Protein AF-A0AAW0BAB9-F1 (afdb_monomer_lite)

Sequence (86 aa):
MLGDADASGGGRRAGTVRRCLVERYDFNPKTIITALTSDGLAAYLSVAPQPSDVVLQFGSLDVMMVPAQRYIPTPLYSLFPHPVHC

Secondary structure (DSSP, 8-state):
-------STT-SEEEE--HHHHHHH---TT-EEEPP--HHHHHHHHT---TT--EEE-SSS-EEE---SS---BTTB-----SS--

Organism: NCBI:txid2862362

pLDDT: mean 88.99, std 9.15, range [52.25, 97.31]

Foldseek 3Di:
DDDDDDPQQQPDFPAFDDVVCCVPPVDDRRHTDTDDDDPVLVVVVVVVDDQPDWDWDDDPDIDIDHDDPDDDDDPPDDDDRNNNHD

Structure (mmCIF, N/CA/C/O backbone):
data_AF-A0AAW0BAB9-F1
#
_entry.id   AF-A0AAW0BAB9-F1
#
loop_
_atom_site.group_PDB
_atom_site.id
_atom_site.type_symbol
_atom_site.label_atom_id
_atom_site.label_alt_id
_atom_site.label_comp_id
_atom_site.label_asym_id
_atom_site.label_entity_id
_atom_site.label_seq_id
_atom_site.pdbx_PDB_ins_code
_atom_site.Cartn_x
_atom_site.Cartn_y
_atom_site.Cartn_z
_atom_site.occupancy
_atom_site.B_iso_or_equiv
_atom_site.auth_seq_id
_atom_site.auth_comp_id
_atom_site.auth_asym_id
_atom_site.auth_atom_id
_atom_site.pdbx_PDB_model_num
ATOM 1 N N . MET A 1 1 ? 6.585 22.097 5.519 1.00 59.84 1 MET A N 1
ATOM 2 C CA . MET A 1 1 ? 7.637 21.059 5.517 1.00 59.84 1 MET A CA 1
ATOM 3 C C . MET A 1 1 ? 6.942 19.714 5.412 1.00 59.84 1 MET A C 1
ATOM 5 O O . MET A 1 1 ? 5.918 19.560 6.070 1.00 59.84 1 MET A O 1
ATOM 9 N N . LEU A 1 2 ? 7.413 18.797 4.560 1.00 78.38 2 LEU A N 1
ATOM 10 C CA . LEU A 1 2 ? 6.942 17.409 4.624 1.00 78.38 2 LEU A CA 1
ATOM 11 C C . LEU A 1 2 ? 7.444 16.806 5.948 1.00 78.38 2 LEU A C 1
ATOM 13 O O . LEU A 1 2 ? 8.563 17.111 6.353 1.00 78.38 2 LEU A O 1
ATOM 17 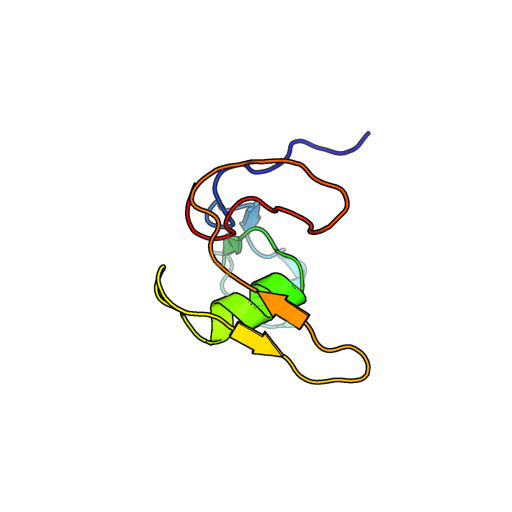N N . GLY A 1 3 ? 6.595 16.049 6.646 1.00 84.06 3 GLY A N 1
ATOM 18 C CA . GLY A 1 3 ? 6.979 15.361 7.884 1.00 84.06 3 GLY A CA 1
ATOM 19 C C . GLY A 1 3 ? 7.934 14.190 7.630 1.00 84.06 3 GLY A C 1
ATOM 20 O O . GLY A 1 3 ? 8.273 13.903 6.482 1.00 84.06 3 GLY A O 1
ATOM 21 N N . ASP A 1 4 ? 8.338 13.502 8.698 1.00 83.12 4 ASP A N 1
ATOM 22 C CA . ASP A 1 4 ? 9.230 12.344 8.596 1.00 83.12 4 ASP A CA 1
ATOM 23 C C . ASP A 1 4 ? 8.574 11.188 7.830 1.00 83.12 4 ASP A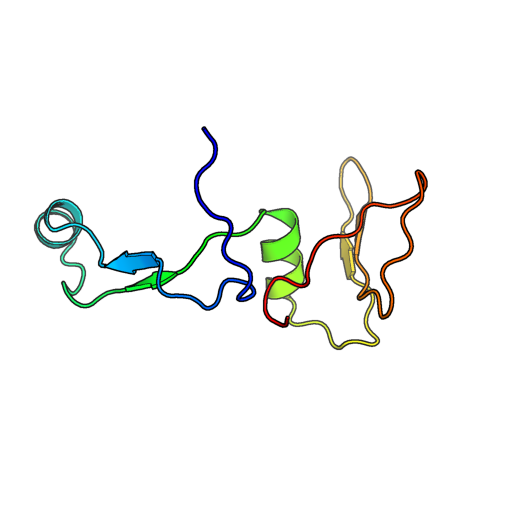 C 1
ATOM 25 O O . ASP A 1 4 ? 7.410 10.844 8.058 1.00 83.12 4 ASP A O 1
ATOM 29 N N . ALA A 1 5 ? 9.339 10.575 6.925 1.00 77.62 5 ALA A N 1
ATOM 30 C CA . ALA A 1 5 ? 8.901 9.409 6.172 1.00 77.62 5 ALA A CA 1
ATOM 31 C C . ALA A 1 5 ? 9.068 8.132 7.003 1.00 77.62 5 ALA A C 1
ATOM 33 O O . ALA A 1 5 ? 10.106 7.900 7.626 1.00 77.62 5 ALA A O 1
ATOM 34 N N . ASP A 1 6 ? 8.047 7.280 6.982 1.00 74.38 6 ASP A N 1
ATOM 35 C CA . ASP A 1 6 ? 8.115 5.967 7.606 1.00 74.38 6 ASP A CA 1
ATOM 36 C C . ASP A 1 6 ? 8.878 4.985 6.706 1.00 74.38 6 ASP A C 1
ATOM 38 O O . ASP A 1 6 ? 8.404 4.600 5.639 1.00 74.38 6 ASP A O 1
ATOM 42 N N . ALA A 1 7 ? 10.063 4.574 7.155 1.00 71.06 7 ALA A N 1
ATOM 43 C CA . ALA A 1 7 ? 10.919 3.622 6.451 1.00 71.06 7 ALA A CA 1
ATOM 44 C C . ALA A 1 7 ? 10.608 2.151 6.784 1.00 71.06 7 ALA A C 1
ATOM 46 O O . ALA A 1 7 ? 11.366 1.277 6.387 1.00 71.06 7 ALA A O 1
ATOM 47 N N . SER A 1 8 ? 9.543 1.859 7.541 1.00 69.88 8 SER A N 1
ATOM 48 C CA . SER A 1 8 ? 9.220 0.494 7.991 1.00 69.88 8 SER A CA 1
ATOM 49 C C . SER A 1 8 ? 8.325 -0.311 7.039 1.00 69.88 8 SER A C 1
ATOM 51 O O . SER A 1 8 ? 7.824 -1.366 7.426 1.00 69.88 8 SER A O 1
ATOM 53 N N . GLY A 1 9 ? 8.088 0.180 5.818 1.00 66.50 9 GLY A N 1
ATOM 54 C CA . GLY A 1 9 ? 7.284 -0.537 4.826 1.00 66.50 9 G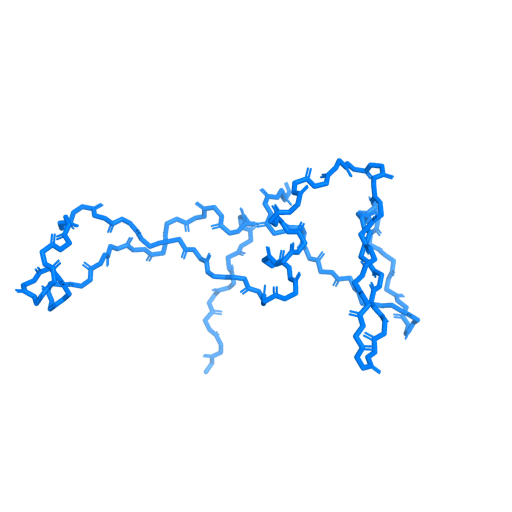LY A CA 1
ATOM 55 C C . GLY A 1 9 ? 5.839 -0.704 5.289 1.00 66.50 9 GLY A C 1
ATOM 56 O O . GLY A 1 9 ? 5.353 -1.820 5.424 1.00 66.50 9 GLY A O 1
ATOM 57 N N . GLY A 1 10 ? 5.172 0.398 5.641 1.00 68.69 10 GLY A N 1
ATOM 58 C CA . GLY A 1 10 ? 3.737 0.412 5.954 1.00 68.69 10 GLY A CA 1
ATOM 59 C C . GLY A 1 10 ? 3.329 -0.211 7.299 1.00 68.69 10 GLY A C 1
ATOM 60 O O . GLY A 1 10 ? 2.211 0.016 7.764 1.00 68.69 10 GLY A O 1
ATOM 61 N N . GLY A 1 11 ? 4.217 -0.972 7.948 1.00 69.81 11 GLY A N 1
ATOM 62 C CA . GLY A 1 11 ? 3.911 -1.747 9.151 1.00 69.81 11 GLY A CA 1
ATOM 63 C C . GLY A 1 11 ? 3.865 -0.942 10.451 1.00 69.81 11 GLY A C 1
ATOM 64 O O . GLY A 1 11 ? 3.334 -1.422 11.458 1.00 69.81 11 GLY A O 1
ATOM 65 N N . ARG A 1 12 ? 4.397 0.286 10.479 1.00 76.50 12 ARG A N 1
ATOM 66 C CA . ARG A 1 12 ? 4.396 1.094 11.701 1.00 76.50 12 ARG A CA 1
ATOM 67 C C . ARG A 1 12 ? 3.005 1.634 12.007 1.00 76.50 12 ARG A C 1
ATOM 69 O O . ARG A 1 12 ? 2.286 2.184 11.173 1.00 76.50 12 ARG A O 1
ATOM 76 N N . ARG A 1 13 ? 2.649 1.533 13.287 1.00 85.00 13 ARG A N 1
ATOM 77 C CA . ARG A 1 13 ? 1.457 2.160 13.854 1.00 85.00 13 ARG A CA 1
ATOM 78 C C . ARG A 1 13 ? 1.593 3.682 13.778 1.00 85.00 13 ARG A C 1
ATOM 80 O O . ARG A 1 13 ? 2.402 4.267 14.496 1.00 85.00 13 ARG A O 1
ATOM 87 N N . ALA A 1 14 ? 0.756 4.309 12.960 1.00 86.06 14 ALA A N 1
ATOM 88 C CA . ALA A 1 14 ? 0.630 5.758 12.864 1.00 86.06 14 ALA A CA 1
ATOM 89 C C . ALA A 1 14 ? -0.149 6.345 14.055 1.00 86.06 14 ALA A C 1
ATOM 91 O O . ALA A 1 14 ? 0.106 7.471 14.476 1.00 86.06 14 ALA A O 1
ATOM 92 N N . GLY A 1 15 ? -1.087 5.585 14.633 1.00 90.75 15 GLY A N 1
ATOM 93 C CA . GLY A 1 15 ? -1.858 6.029 15.795 1.00 90.75 15 GLY A CA 1
ATOM 94 C C . GLY A 1 15 ? -3.057 5.141 16.112 1.00 90.75 15 GLY A C 1
ATOM 95 O O . GLY A 1 15 ? -3.065 3.951 15.794 1.00 90.75 15 GLY A O 1
ATOM 96 N N . THR A 1 16 ? -4.064 5.719 16.766 1.00 95.06 16 THR A N 1
ATOM 97 C CA . THR A 1 16 ? -5.379 5.101 16.998 1.00 95.06 16 THR A CA 1
ATOM 98 C C . THR A 1 16 ? -6.487 5.922 16.368 1.00 95.06 16 THR A C 1
ATOM 100 O O . THR A 1 16 ? -6.347 7.130 16.163 1.00 95.06 16 THR A O 1
ATOM 103 N N . VAL A 1 17 ? -7.611 5.261 16.101 1.00 94.56 17 VAL A N 1
ATOM 104 C CA . VAL A 1 17 ? -8.834 5.903 15.618 1.00 94.56 17 VAL A CA 1
ATOM 105 C C . VAL A 1 17 ? -9.261 7.026 16.569 1.00 94.56 17 VAL A C 1
ATOM 107 O O . VAL A 1 17 ? -9.169 6.916 17.793 1.00 94.56 17 VAL A O 1
ATOM 110 N N . ARG A 1 18 ? -9.703 8.151 15.997 1.00 94.56 18 ARG A N 1
ATOM 111 C CA . ARG A 1 18 ? -10.149 9.316 16.770 1.00 94.56 18 ARG A CA 1
ATOM 112 C C . ARG A 1 18 ? -11.449 9.024 17.517 1.00 94.56 18 ARG A C 1
ATOM 114 O O . ARG A 1 18 ? -12.334 8.357 16.988 1.00 94.56 18 ARG A O 1
ATOM 121 N N . ARG A 1 19 ? -11.614 9.642 18.693 1.00 93.88 19 ARG A N 1
ATOM 122 C CA . ARG A 1 19 ? -12.819 9.507 19.532 1.00 93.88 19 ARG A CA 1
ATOM 123 C C . ARG A 1 19 ? -14.119 9.824 18.783 1.00 93.88 19 ARG A C 1
ATOM 125 O O . ARG A 1 19 ? -15.100 9.126 18.972 1.00 93.88 19 ARG A O 1
ATOM 132 N N . CYS A 1 20 ? -14.112 10.797 17.870 1.00 95.75 20 CYS A N 1
ATOM 133 C CA . CYS A 1 20 ? -15.296 11.124 17.067 1.00 95.75 20 CYS A CA 1
ATOM 134 C C . CYS A 1 20 ? -15.769 9.973 16.160 1.00 95.75 20 CYS A C 1
ATOM 136 O O . CYS A 1 20 ? -16.959 9.870 15.887 1.00 95.75 20 CYS A O 1
ATOM 138 N N . LEU A 1 21 ? -14.860 9.113 15.689 1.00 95.75 21 LEU A N 1
ATOM 139 C CA . LEU A 1 21 ? -15.207 7.935 14.891 1.00 95.75 21 LEU A CA 1
ATOM 140 C C . LEU A 1 21 ? -15.684 6.785 15.784 1.00 95.75 21 LEU A C 1
ATOM 142 O O . LEU A 1 21 ? -16.576 6.048 15.383 1.00 95.75 21 LEU A O 1
ATOM 146 N N . VAL A 1 22 ? -15.142 6.678 17.001 1.00 96.69 22 VAL A N 1
ATOM 147 C CA . VAL A 1 22 ? -15.636 5.756 18.037 1.00 96.69 22 VAL A CA 1
ATOM 148 C C . VAL A 1 22 ? -17.077 6.107 18.410 1.00 96.69 22 VAL A C 1
ATOM 150 O O . VAL A 1 22 ? -17.957 5.272 18.298 1.00 96.69 22 VAL A O 1
ATOM 153 N N . GLU A 1 23 ? -17.348 7.362 18.770 1.00 97.12 23 GLU A N 1
ATOM 154 C CA . GLU A 1 23 ? -18.681 7.810 19.203 1.00 97.12 23 GLU A CA 1
ATOM 155 C C . GLU A 1 23 ? -19.729 7.742 18.079 1.00 97.12 23 GLU A C 1
ATOM 157 O O . GLU A 1 23 ? -20.897 7.474 18.344 1.00 97.12 23 GLU A O 1
ATOM 162 N N . ARG A 1 24 ? -19.332 7.993 16.823 1.00 97.31 24 ARG A N 1
ATOM 163 C CA . ARG A 1 24 ? -20.262 8.044 15.683 1.00 97.31 24 ARG A CA 1
ATOM 164 C C . ARG A 1 24 ? -20.524 6.685 15.034 1.00 97.31 24 ARG A C 1
ATOM 166 O O . ARG A 1 24 ? -21.604 6.494 14.483 1.00 97.31 24 ARG A O 1
ATOM 173 N N . TYR A 1 25 ? -19.537 5.792 15.041 1.00 96.88 25 TYR A N 1
ATOM 174 C CA . TYR A 1 25 ? -19.575 4.533 14.287 1.00 96.88 25 TYR A CA 1
ATOM 175 C C . TYR A 1 25 ? -19.236 3.295 15.130 1.00 96.88 25 TYR A C 1
ATOM 177 O O . TYR A 1 25 ? -19.073 2.219 14.568 1.00 96.88 25 TYR A O 1
ATOM 185 N N . ASP A 1 26 ? -19.106 3.442 16.451 1.00 96.31 26 ASP A N 1
ATOM 186 C CA . ASP A 1 26 ? -18.816 2.360 17.405 1.00 96.31 26 ASP A CA 1
ATOM 187 C C . ASP A 1 26 ? -17.515 1.584 17.110 1.00 96.31 26 ASP A C 1
ATOM 189 O O . ASP A 1 26 ? -17.375 0.391 17.377 1.00 96.31 26 ASP A O 1
ATOM 193 N N . PHE A 1 27 ? -16.508 2.266 16.550 1.00 96.50 27 PHE A N 1
ATOM 194 C CA . PHE A 1 27 ? -15.174 1.677 16.415 1.00 96.50 27 PHE A CA 1
ATOM 195 C C . PHE A 1 27 ? -14.574 1.379 17.791 1.00 96.50 27 PHE A C 1
ATOM 197 O O . PHE A 1 27 ? -14.638 2.202 18.700 1.00 96.50 27 PHE A O 1
ATOM 204 N N . ASN A 1 28 ? -13.860 0.259 17.928 1.00 96.44 28 ASN A N 1
ATOM 205 C CA . ASN A 1 28 ? -13.109 -0.014 19.152 1.00 96.44 28 ASN A CA 1
ATOM 206 C C . ASN A 1 28 ? -12.067 1.108 19.385 1.00 96.44 28 ASN A C 1
ATOM 208 O O . ASN A 1 28 ? -11.263 1.373 18.485 1.00 96.44 28 ASN A O 1
ATOM 212 N N . PRO A 1 29 ? -12.002 1.747 20.570 1.00 94.69 29 PRO A N 1
ATOM 213 C CA . PRO A 1 29 ? -11.057 2.837 20.839 1.00 94.69 29 PRO A CA 1
ATOM 214 C C . PRO A 1 29 ? -9.582 2.409 20.778 1.00 94.69 29 PRO A C 1
ATOM 216 O O . PRO A 1 29 ? -8.693 3.252 20.669 1.00 94.69 29 PRO A O 1
ATOM 219 N N . LYS A 1 30 ? -9.301 1.101 20.827 1.00 95.62 30 LYS A N 1
ATOM 220 C CA . LYS A 1 30 ? -7.961 0.529 20.646 1.00 95.62 30 LYS A CA 1
ATOM 221 C C . LYS A 1 30 ? -7.613 0.246 19.178 1.00 95.62 30 LYS A C 1
ATOM 223 O O . LYS A 1 30 ? -6.498 -0.200 18.918 1.00 95.62 30 LYS A O 1
ATOM 228 N N . THR A 1 31 ? -8.523 0.499 18.231 1.00 94.50 31 THR A N 1
ATOM 229 C CA . THR A 1 31 ? -8.280 0.296 16.793 1.00 94.50 31 THR A CA 1
ATOM 230 C C . THR A 1 31 ? -7.098 1.145 16.347 1.00 94.50 31 THR A C 1
ATOM 232 O O . THR A 1 31 ? -7.086 2.367 16.526 1.00 94.50 31 THR A O 1
ATOM 235 N N . ILE A 1 32 ? -6.089 0.485 15.786 1.00 93.12 32 ILE A N 1
ATOM 236 C CA . ILE A 1 32 ? -4.877 1.134 15.298 1.00 93.12 32 ILE A CA 1
ATOM 237 C C . ILE A 1 32 ? -5.057 1.615 13.860 1.00 93.12 32 ILE A C 1
ATOM 239 O O . ILE A 1 32 ? -5.825 1.043 13.093 1.00 93.12 32 ILE A O 1
ATOM 243 N N . ILE A 1 33 ? -4.314 2.658 13.507 1.00 90.81 33 ILE A N 1
ATOM 244 C CA . ILE A 1 33 ? -4.147 3.120 12.131 1.00 90.81 33 ILE A CA 1
ATOM 245 C C . ILE A 1 33 ? -2.697 2.832 11.743 1.00 90.81 33 ILE A C 1
ATOM 247 O O . ILE A 1 33 ? -1.780 3.231 12.468 1.00 90.81 33 ILE A O 1
ATOM 251 N N . THR A 1 34 ? -2.4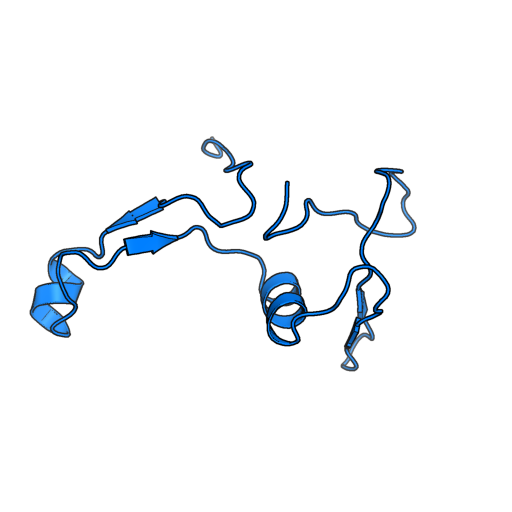96 2.126 10.636 1.00 89.00 34 THR A N 1
ATOM 252 C CA . THR A 1 34 ? -1.186 1.888 10.011 1.00 89.00 34 THR A CA 1
ATOM 253 C C . THR A 1 34 ? -0.941 2.903 8.897 1.00 89.00 34 THR A C 1
ATOM 255 O O . THR A 1 34 ? -1.868 3.596 8.467 1.00 89.00 34 THR A O 1
ATOM 258 N N . ALA A 1 35 ? 0.309 3.037 8.456 1.00 86.88 35 ALA A N 1
ATOM 259 C CA . ALA A 1 35 ? 0.634 3.932 7.353 1.00 86.88 35 ALA A CA 1
ATOM 260 C C . ALA A 1 35 ? -0.077 3.500 6.057 1.00 86.88 35 ALA A C 1
ATOM 262 O O . ALA A 1 35 ? -0.260 2.313 5.784 1.00 86.88 35 ALA A O 1
ATOM 263 N N . LEU A 1 36 ? -0.501 4.490 5.274 1.00 87.00 36 LEU A N 1
ATOM 264 C CA . LEU A 1 36 ? -1.112 4.283 3.965 1.00 87.00 36 LEU A CA 1
ATOM 265 C C . LEU A 1 36 ? -0.021 4.195 2.891 1.00 87.00 36 LEU A C 1
ATOM 267 O O . LEU A 1 36 ? 1.066 4.746 3.053 1.00 87.00 36 LEU A O 1
ATOM 271 N N . THR A 1 37 ? -0.340 3.536 1.780 1.00 88.19 37 THR A N 1
ATOM 272 C CA . THR A 1 37 ? 0.516 3.445 0.589 1.00 88.19 37 THR A CA 1
ATOM 273 C C . THR A 1 37 ? -0.246 3.934 -0.646 1.00 88.19 37 THR A C 1
ATOM 275 O O . THR A 1 37 ? -1.434 4.253 -0.550 1.00 88.19 37 THR A O 1
ATOM 278 N N . SER A 1 38 ? 0.423 4.033 -1.797 1.00 89.94 38 SER A N 1
ATOM 279 C CA . SER A 1 38 ? -0.250 4.376 -3.051 1.00 89.94 38 SER A CA 1
ATOM 280 C C . SER A 1 38 ? -1.248 3.289 -3.454 1.00 89.94 38 SER A C 1
ATOM 282 O O . SER A 1 38 ? -1.079 2.111 -3.142 1.00 89.94 38 SER A O 1
ATOM 284 N N . ASP A 1 39 ? -2.287 3.686 -4.174 1.00 91.56 39 ASP A N 1
ATOM 285 C CA . ASP A 1 39 ? -3.304 2.792 -4.724 1.00 91.56 39 ASP A CA 1
ATOM 286 C C . ASP A 1 39 ? -2.708 1.692 -5.617 1.00 91.56 39 ASP A C 1
ATOM 288 O O . ASP A 1 39 ? -3.066 0.527 -5.462 1.00 91.56 39 ASP A O 1
ATOM 292 N N . GLY A 1 40 ? -1.743 2.028 -6.479 1.00 91.31 40 GLY A N 1
ATOM 293 C CA . GLY A 1 40 ? -1.038 1.052 -7.315 1.00 91.31 40 GLY A CA 1
ATOM 294 C C . GLY A 1 40 ? -0.271 0.006 -6.498 1.00 91.31 40 GLY A C 1
ATOM 295 O O . GLY A 1 40 ? -0.362 -1.189 -6.775 1.00 91.31 40 GLY A O 1
ATOM 296 N N . LEU A 1 41 ? 0.427 0.426 -5.435 1.00 91.06 41 LEU A N 1
ATOM 297 C CA . LEU A 1 41 ? 1.123 -0.502 -4.537 1.00 91.06 41 LEU A CA 1
ATOM 298 C C . LEU A 1 41 ? 0.144 -1.315 -3.680 1.00 91.06 41 LEU A C 1
ATOM 300 O O . LEU A 1 41 ? 0.388 -2.492 -3.425 1.00 91.06 41 LEU A O 1
ATOM 304 N N . ALA A 1 42 ? -0.977 -0.727 -3.259 1.00 91.56 42 ALA A N 1
ATOM 305 C CA . ALA A 1 42 ? -2.031 -1.447 -2.549 1.00 91.56 42 ALA A CA 1
ATOM 306 C C . ALA A 1 42 ? -2.671 -2.527 -3.440 1.00 91.56 42 ALA A C 1
ATOM 308 O O . ALA A 1 42 ? -2.883 -3.650 -2.983 1.00 91.56 42 ALA A O 1
ATOM 309 N N . ALA A 1 43 ? -2.916 -2.221 -4.718 1.00 92.69 43 ALA A N 1
ATOM 310 C CA . ALA A 1 43 ? -3.404 -3.185 -5.700 1.00 92.69 43 ALA A CA 1
ATOM 311 C C . ALA A 1 43 ? -2.387 -4.314 -5.930 1.00 92.69 43 ALA A C 1
ATOM 313 O O . ALA A 1 43 ? -2.756 -5.486 -5.870 1.00 92.69 43 ALA A O 1
ATOM 314 N N . TYR A 1 44 ? -1.101 -3.988 -6.085 1.00 93.06 44 TYR A N 1
ATOM 315 C CA . TYR A 1 44 ? -0.021 -4.977 -6.151 1.00 93.06 44 TYR A CA 1
ATOM 316 C C . TYR A 1 44 ? 0.007 -5.909 -4.926 1.00 93.06 44 TYR A C 1
ATOM 318 O O . TYR A 1 44 ? 0.103 -7.124 -5.074 1.00 93.06 44 TYR A O 1
ATOM 326 N N . LEU A 1 45 ? -0.135 -5.371 -3.710 1.00 91.44 45 LEU A N 1
ATOM 327 C CA . LEU A 1 45 ? -0.156 -6.176 -2.482 1.00 91.44 45 LEU A CA 1
ATOM 328 C C . LEU A 1 45 ? -1.409 -7.048 -2.340 1.00 91.44 45 LEU A C 1
ATOM 330 O O . LEU A 1 45 ? -1.352 -8.086 -1.681 1.00 91.44 45 LEU A O 1
ATOM 334 N N . SER A 1 46 ? -2.526 -6.661 -2.958 1.00 93.38 46 SER A N 1
ATOM 335 C CA . SER A 1 46 ? -3.791 -7.400 -2.860 1.00 93.38 46 SER A CA 1
ATOM 336 C C . SER A 1 46 ? -3.730 -8.799 -3.482 1.00 93.38 46 SER A C 1
ATOM 338 O O . SER A 1 46 ? -4.478 -9.682 -3.067 1.00 93.38 46 SER A O 1
ATOM 340 N N . VAL A 1 47 ? -2.810 -9.019 -4.430 1.00 93.56 47 VAL A N 1
ATOM 341 C CA . VAL A 1 47 ? -2.597 -10.318 -5.087 1.00 93.56 47 VAL A CA 1
ATOM 342 C C . VAL A 1 47 ? -1.470 -11.144 -4.454 1.00 93.56 47 VAL A C 1
ATOM 344 O O . VAL A 1 47 ? -1.178 -12.229 -4.943 1.00 93.56 47 VAL A O 1
ATOM 347 N N . ALA A 1 48 ? -0.861 -10.657 -3.364 1.00 90.81 48 ALA A N 1
ATOM 348 C CA . ALA A 1 48 ? 0.192 -11.335 -2.595 1.00 90.81 48 ALA A CA 1
ATOM 349 C C . ALA A 1 48 ? 1.286 -12.026 -3.455 1.00 90.81 48 ALA A C 1
ATOM 351 O O . ALA A 1 48 ? 1.540 -13.224 -3.283 1.00 90.81 48 ALA A O 1
ATOM 352 N N . PRO A 1 49 ? 1.940 -11.293 -4.378 1.00 91.00 49 PRO A N 1
ATOM 353 C CA . PRO A 1 49 ? 2.898 -11.871 -5.316 1.00 91.00 49 PRO A CA 1
ATOM 354 C C . PRO A 1 49 ? 4.170 -12.352 -4.607 1.00 91.00 49 PRO A C 1
ATOM 356 O O . PRO A 1 49 ? 4.650 -11.725 -3.657 1.00 91.00 49 PRO A O 1
ATOM 359 N N . GLN A 1 50 ? 4.750 -13.452 -5.086 1.00 90.44 50 GLN A N 1
ATOM 360 C CA . GLN A 1 50 ? 6.071 -13.906 -4.653 1.00 90.44 50 GLN A CA 1
ATOM 361 C C . GLN A 1 50 ? 7.183 -13.049 -5.286 1.00 90.44 50 GLN A C 1
ATOM 363 O O . GLN A 1 50 ? 6.961 -12.402 -6.308 1.00 90.44 50 GLN A O 1
ATOM 368 N N . PRO A 1 51 ? 8.419 -13.058 -4.744 1.00 88.12 51 PRO A N 1
ATOM 369 C CA . PRO A 1 51 ? 9.537 -12.289 -5.305 1.00 88.12 51 PRO A CA 1
ATOM 370 C C . PRO A 1 51 ? 9.887 -12.603 -6.771 1.00 88.12 51 PRO A C 1
ATOM 372 O O . PRO A 1 51 ? 10.581 -11.819 -7.415 1.00 88.12 51 PRO A O 1
ATOM 375 N N . SER A 1 52 ? 9.459 -13.761 -7.280 1.00 90.75 52 SER A N 1
ATOM 376 C CA . SER A 1 52 ? 9.619 -14.189 -8.674 1.00 90.75 52 SER A CA 1
ATOM 377 C C . SER A 1 52 ? 8.504 -13.714 -9.602 1.00 90.75 52 SER A C 1
ATOM 379 O O . SER A 1 52 ? 8.637 -13.840 -10.819 1.00 90.75 52 SER A O 1
ATOM 381 N N . ASP A 1 53 ? 7.399 -13.231 -9.043 1.00 92.56 53 ASP A N 1
ATOM 382 C CA . ASP A 1 53 ? 6.175 -13.012 -9.792 1.00 92.56 53 ASP A CA 1
ATOM 383 C C . ASP A 1 53 ? 6.158 -11.623 -10.428 1.00 92.56 53 ASP A C 1
ATOM 385 O O . ASP A 1 53 ? 6.725 -10.649 -9.923 1.00 92.56 53 ASP A O 1
ATOM 389 N N . VAL A 1 54 ? 5.468 -11.542 -11.561 1.00 93.88 54 VAL A N 1
ATOM 390 C CA . VAL A 1 54 ? 5.218 -10.306 -12.295 1.00 93.88 54 VAL A CA 1
ATOM 391 C C . VAL A 1 54 ? 3.732 -10.010 -12.213 1.00 93.88 54 VAL A C 1
ATOM 393 O O . VAL A 1 54 ? 2.912 -10.869 -12.537 1.00 93.88 54 VAL A O 1
ATOM 396 N N . VAL A 1 55 ? 3.377 -8.783 -11.839 1.00 95.75 55 VAL A N 1
ATOM 397 C CA . VAL A 1 55 ? 1.987 -8.325 -11.861 1.00 95.75 55 VAL A CA 1
ATOM 398 C C . VAL A 1 55 ? 1.791 -7.412 -13.065 1.00 95.75 55 VAL A C 1
ATOM 400 O O . VAL A 1 55 ? 2.461 -6.387 -13.192 1.00 95.75 55 VAL A O 1
ATOM 403 N N . LEU A 1 56 ? 0.866 -7.790 -13.947 1.00 95.69 56 LEU A N 1
ATOM 404 C CA . LEU A 1 56 ? 0.434 -6.984 -15.088 1.00 95.69 56 LEU A CA 1
ATOM 405 C C . LEU A 1 56 ? -0.981 -6.474 -14.831 1.00 95.69 56 LEU A C 1
ATOM 407 O O . LEU A 1 56 ? -1.902 -7.262 -14.620 1.00 95.69 56 LEU A O 1
ATOM 411 N N . GLN A 1 57 ? -1.148 -5.157 -14.863 1.00 94.62 57 GLN A N 1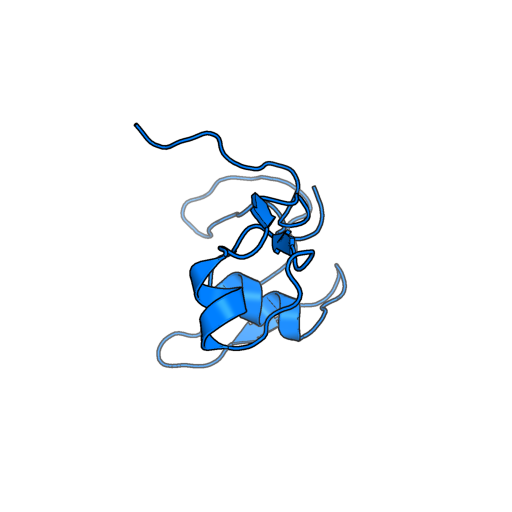
ATOM 412 C CA . GLN A 1 57 ? -2.437 -4.493 -14.749 1.00 94.62 57 GLN A CA 1
ATOM 413 C C . GLN A 1 57 ? -2.779 -3.847 -16.089 1.00 94.62 57 GLN A C 1
ATOM 415 O O . GLN A 1 57 ? -2.068 -2.956 -16.549 1.00 94.62 57 GLN A O 1
ATOM 420 N N . PHE A 1 58 ? -3.882 -4.287 -16.691 1.00 95.44 58 PHE A N 1
ATOM 421 C CA . PHE A 1 58 ? -4.371 -3.766 -17.965 1.00 95.44 58 PHE A CA 1
ATOM 422 C C . PHE A 1 58 ? -5.421 -2.678 -17.736 1.00 95.44 58 PHE A C 1
ATOM 424 O O . PHE A 1 58 ? -6.311 -2.828 -16.894 1.00 95.44 58 PHE A O 1
ATOM 431 N N . GLY A 1 59 ? -5.326 -1.582 -18.485 1.00 92.25 59 GLY A N 1
ATOM 432 C CA . GLY A 1 59 ? -6.219 -0.431 -18.356 1.00 92.25 59 GLY A CA 1
ATOM 433 C C . GLY A 1 59 ? -6.085 0.525 -19.536 1.00 92.25 59 GLY A C 1
ATOM 434 O O . GLY A 1 59 ? -5.720 0.120 -20.632 1.00 92.25 59 GLY A O 1
ATOM 435 N N . SER A 1 60 ? -6.354 1.817 -19.329 1.00 95.38 60 SER A N 1
ATOM 436 C CA . SER A 1 60 ? -6.048 2.837 -20.351 1.00 95.38 60 SER A CA 1
ATOM 437 C C . SER A 1 60 ? -4.543 2.960 -20.616 1.00 95.38 60 SER A C 1
ATOM 439 O O . SER A 1 60 ? -4.130 3.392 -21.688 1.00 95.38 60 SER A O 1
ATOM 441 N N . LEU A 1 61 ? -3.742 2.601 -19.613 1.00 95.12 61 LEU A N 1
ATOM 442 C CA . LEU A 1 61 ? -2.307 2.388 -19.692 1.00 95.12 61 LEU A CA 1
ATOM 443 C C . LEU A 1 61 ? -2.018 1.050 -19.021 1.00 95.12 61 LEU A C 1
ATOM 445 O O . LEU A 1 61 ? -2.500 0.806 -17.912 1.00 95.12 61 LEU A O 1
ATOM 449 N N . ASP A 1 62 ? -1.228 0.217 -19.683 1.00 95.44 62 ASP A N 1
ATOM 450 C CA . ASP A 1 62 ? -0.795 -1.054 -19.122 1.00 95.44 62 ASP A CA 1
ATOM 451 C C . ASP A 1 62 ? 0.397 -0.822 -18.192 1.00 95.44 62 ASP A C 1
ATOM 453 O O . ASP A 1 62 ? 1.360 -0.133 -18.542 1.00 95.44 62 ASP A O 1
ATOM 457 N N . VAL A 1 63 ? 0.329 -1.391 -16.991 1.00 95.38 63 VAL A N 1
ATOM 458 C CA . VAL A 1 63 ? 1.350 -1.233 -15.952 1.00 95.38 63 VAL A CA 1
ATOM 459 C C . VAL A 1 63 ? 1.916 -2.600 -15.594 1.00 95.38 63 VAL A C 1
ATOM 461 O O . VAL A 1 63 ? 1.178 -3.532 -15.281 1.00 95.38 63 VAL A O 1
ATOM 464 N N . MET A 1 64 ? 3.244 -2.704 -15.599 1.00 95.19 64 MET A N 1
ATOM 465 C CA . MET A 1 64 ? 3.980 -3.873 -15.126 1.00 95.19 64 MET A CA 1
ATOM 466 C C . MET A 1 64 ? 4.674 -3.543 -13.807 1.00 95.19 64 MET A C 1
ATOM 468 O O . MET A 1 64 ? 5.435 -2.580 -13.723 1.00 95.19 64 MET A O 1
ATOM 472 N N . MET A 1 65 ? 4.434 -4.362 -12.787 1.00 94.88 65 MET A N 1
ATOM 473 C CA . MET A 1 65 ? 5.050 -4.241 -11.468 1.00 94.88 65 MET A CA 1
ATOM 474 C C . MET A 1 65 ? 5.842 -5.504 -11.153 1.00 94.88 65 MET A C 1
ATOM 476 O O . MET A 1 65 ? 5.333 -6.620 -11.277 1.00 94.88 65 MET A O 1
ATOM 480 N N . VAL A 1 66 ? 7.098 -5.311 -10.750 1.00 93.44 66 VAL A N 1
ATOM 481 C CA . VAL A 1 66 ? 8.043 -6.387 -10.440 1.00 93.44 66 VAL A CA 1
ATOM 482 C C . VAL A 1 66 ? 8.911 -6.037 -9.233 1.00 93.44 66 VAL A C 1
ATOM 484 O O . VAL A 1 66 ? 9.346 -4.887 -9.110 1.00 93.44 66 VAL A O 1
ATOM 487 N N . PRO A 1 67 ? 9.221 -7.012 -8.363 1.00 91.69 67 PRO A N 1
ATOM 488 C CA . PRO A 1 67 ? 10.221 -6.848 -7.316 1.00 91.69 67 PRO A CA 1
ATOM 489 C C . PRO A 1 67 ? 11.604 -6.526 -7.898 1.00 91.69 67 PRO A C 1
ATOM 491 O O . PRO A 1 67 ? 12.146 -7.275 -8.711 1.00 91.69 67 PRO A O 1
ATOM 494 N N . ALA A 1 68 ? 12.220 -5.434 -7.443 1.00 90.81 68 ALA A N 1
ATOM 495 C CA . ALA A 1 68 ? 13.601 -5.102 -7.779 1.00 90.81 68 ALA A CA 1
ATOM 496 C C . ALA A 1 68 ? 14.552 -5.591 -6.677 1.00 90.81 68 ALA A C 1
ATOM 498 O O . ALA A 1 68 ? 14.421 -5.206 -5.519 1.00 90.81 68 ALA A O 1
ATOM 499 N N . GLN A 1 69 ? 15.551 -6.402 -7.036 1.00 88.06 69 GLN A N 1
ATOM 500 C CA . GLN A 1 69 ? 16.567 -6.874 -6.080 1.00 88.06 69 GLN A CA 1
ATOM 501 C C . GLN A 1 69 ? 17.629 -5.815 -5.761 1.00 88.06 69 GLN A C 1
ATOM 503 O O . GLN A 1 69 ? 18.338 -5.914 -4.762 1.00 88.06 69 GLN A O 1
ATOM 508 N N . ARG A 1 70 ? 17.807 -4.838 -6.656 1.00 89.31 70 ARG A N 1
ATOM 509 C CA . ARG A 1 70 ? 18.831 -3.797 -6.552 1.00 89.31 70 ARG A CA 1
ATOM 510 C C . ARG A 1 70 ? 18.255 -2.466 -6.995 1.00 89.31 70 ARG A C 1
ATOM 512 O O . ARG A 1 70 ? 17.527 -2.399 -7.983 1.00 89.31 70 ARG A O 1
ATOM 519 N N . TYR A 1 71 ? 18.635 -1.409 -6.289 1.00 90.81 71 TYR A N 1
ATOM 520 C CA . TYR A 1 71 ? 18.289 -0.051 -6.671 1.00 90.81 71 TYR A CA 1
ATOM 521 C C . TYR A 1 71 ? 19.239 0.445 -7.766 1.00 90.81 71 TYR A C 1
ATOM 523 O O . TYR A 1 71 ? 20.407 0.727 -7.502 1.00 90.81 71 TYR A O 1
ATOM 531 N N . ILE A 1 72 ? 18.740 0.526 -9.000 1.00 94.94 72 ILE A N 1
ATOM 532 C CA . ILE A 1 72 ? 19.464 1.069 -10.154 1.00 94.94 72 ILE A CA 1
ATOM 533 C C . ILE A 1 72 ? 18.579 2.165 -10.765 1.00 94.94 72 ILE A C 1
ATOM 535 O O . ILE A 1 72 ? 17.608 1.851 -11.444 1.00 94.94 72 ILE A O 1
ATOM 539 N N . PRO A 1 73 ? 18.835 3.453 -10.495 1.00 93.69 73 PRO A N 1
ATOM 540 C CA . PRO A 1 73 ? 17.979 4.524 -10.990 1.00 93.69 73 PRO A CA 1
ATOM 541 C C . PRO A 1 73 ? 18.190 4.740 -12.493 1.00 93.69 73 PRO A C 1
ATOM 543 O O . PRO A 1 73 ? 19.320 4.887 -12.958 1.00 93.69 73 PRO A O 1
ATOM 546 N N . THR A 1 74 ? 17.098 4.789 -13.256 1.00 94.50 74 THR A N 1
ATOM 547 C CA . THR A 1 74 ? 17.102 5.091 -14.696 1.00 94.50 74 THR A CA 1
ATOM 548 C C . THR A 1 74 ? 15.829 5.864 -15.065 1.00 94.50 74 THR A C 1
ATOM 550 O O . THR A 1 74 ? 14.865 5.821 -14.304 1.00 94.50 74 THR A O 1
ATOM 553 N N . PRO A 1 75 ? 15.767 6.547 -16.222 1.00 95.69 75 PRO A N 1
ATOM 554 C CA . PRO A 1 75 ? 14.528 7.177 -16.684 1.00 95.69 75 PRO A CA 1
ATOM 555 C C . PRO A 1 75 ? 13.511 6.181 -17.272 1.00 95.69 75 PRO A C 1
ATOM 557 O O . PRO A 1 75 ? 12.409 6.585 -17.625 1.00 95.69 75 PRO A O 1
ATOM 560 N N . LEU A 1 76 ? 13.875 4.902 -17.424 1.00 95.12 76 LEU A N 1
ATOM 561 C CA . LEU A 1 76 ? 13.044 3.897 -18.098 1.00 95.12 76 LEU A CA 1
ATOM 562 C C . LEU A 1 76 ? 11.997 3.264 -17.175 1.00 95.12 76 LEU A C 1
ATOM 564 O O . LEU A 1 76 ? 11.039 2.667 -17.654 1.00 95.12 76 LEU A O 1
ATOM 568 N N . TYR A 1 77 ? 12.189 3.364 -15.861 1.00 94.44 77 TYR A N 1
ATOM 569 C CA . TYR A 1 77 ? 11.289 2.811 -14.856 1.00 94.44 77 TYR A CA 1
ATOM 570 C C . TYR A 1 77 ? 11.397 3.593 -13.550 1.00 94.44 77 TYR A C 1
ATOM 572 O O . 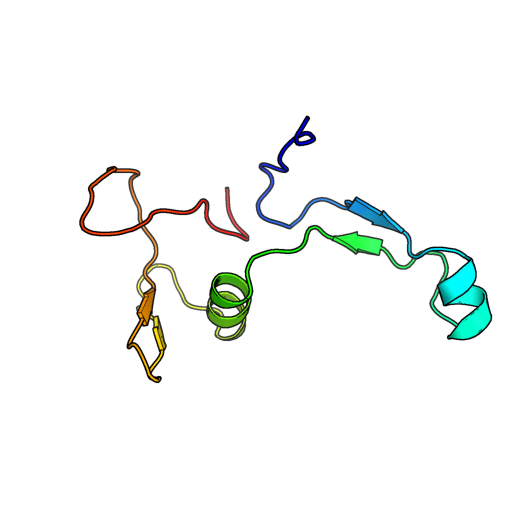TYR A 1 77 ? 12.386 4.273 -13.286 1.00 94.44 77 TYR A O 1
ATOM 580 N N . SER A 1 78 ? 10.374 3.476 -12.708 1.00 93.44 78 SER A N 1
ATOM 581 C CA . SER A 1 78 ? 10.376 4.035 -11.356 1.00 93.44 78 SER A CA 1
ATOM 582 C C . SER A 1 78 ? 10.572 2.928 -10.327 1.00 93.44 78 SER A C 1
ATOM 584 O O . SER A 1 78 ? 9.959 1.868 -10.426 1.00 93.44 78 SER A O 1
ATOM 586 N N . LEU A 1 79 ? 11.434 3.181 -9.343 1.00 93.50 79 LEU A N 1
ATOM 587 C CA . LEU A 1 79 ? 11.669 2.287 -8.214 1.00 93.50 79 LEU A CA 1
ATOM 588 C C . LEU A 1 79 ? 11.077 2.901 -6.952 1.00 93.50 79 LEU A C 1
ATOM 590 O O . LEU A 1 79 ? 11.309 4.073 -6.657 1.00 93.50 79 LEU A O 1
ATOM 594 N N . PHE A 1 80 ? 10.365 2.081 -6.190 1.00 90.44 80 PHE A N 1
ATOM 595 C CA . PHE A 1 80 ? 9.800 2.445 -4.899 1.00 90.44 80 PHE A CA 1
ATOM 596 C C . PHE A 1 80 ? 10.281 1.440 -3.845 1.00 90.44 80 PHE A C 1
ATOM 598 O O . PHE A 1 80 ? 10.452 0.263 -4.178 1.00 90.44 80 PHE A O 1
ATOM 605 N N . PRO A 1 81 ? 10.504 1.863 -2.587 1.00 88.94 81 PRO A N 1
ATOM 606 C CA . PRO A 1 81 ? 10.730 0.932 -1.487 1.00 88.94 81 PRO A CA 1
ATOM 607 C C . PRO A 1 81 ? 9.577 -0.068 -1.391 1.00 88.94 81 PRO A C 1
ATOM 609 O O . PRO A 1 81 ? 8.414 0.306 -1.563 1.00 88.94 81 PRO A O 1
ATOM 612 N N . HIS A 1 82 ? 9.889 -1.336 -1.126 1.00 87.38 82 HIS A N 1
ATOM 613 C CA . HIS A 1 82 ? 8.853 -2.357 -1.074 1.00 87.38 82 HIS A CA 1
ATOM 614 C C . HIS A 1 82 ? 7.907 -2.085 0.119 1.00 87.38 82 HIS A C 1
ATOM 616 O O . HIS A 1 82 ? 8.362 -1.930 1.252 1.00 87.38 82 HIS A O 1
ATOM 622 N N . PRO A 1 83 ? 6.581 -2.018 -0.102 1.00 81.12 83 PRO A N 1
ATOM 623 C CA . PRO A 1 83 ? 5.632 -1.462 0.866 1.00 81.12 83 PRO A CA 1
ATOM 624 C C . PRO A 1 83 ? 5.316 -2.365 2.064 1.00 81.12 83 PRO A C 1
ATOM 626 O O . PRO A 1 83 ? 4.496 -1.966 2.875 1.00 81.12 83 PRO A O 1
ATOM 629 N N . VAL A 1 84 ? 5.912 -3.560 2.158 1.00 77.25 84 VAL A N 1
ATOM 630 C CA . VAL A 1 84 ? 5.753 -4.496 3.297 1.00 77.25 84 VAL A CA 1
ATOM 631 C C . VAL A 1 84 ? 7.098 -4.976 3.851 1.00 77.25 84 VAL A C 1
ATOM 633 O O . VAL A 1 84 ? 7.179 -5.395 4.999 1.00 77.25 84 VAL A O 1
ATOM 636 N N . HIS A 1 85 ? 8.168 -4.916 3.053 1.00 66.19 85 HIS A N 1
ATOM 637 C CA . HIS A 1 85 ? 9.484 -5.449 3.416 1.00 66.19 85 HIS A CA 1
ATOM 638 C C . HIS A 1 85 ? 10.509 -4.343 3.174 1.00 66.19 85 HIS A C 1
ATOM 640 O O . HIS A 1 85 ? 10.529 -3.774 2.085 1.00 66.19 85 HIS A O 1
ATOM 646 N N . CYS A 1 86 ? 11.331 -4.026 4.167 1.00 52.25 86 CYS A N 1
ATOM 647 C CA . CYS A 1 86 ? 12.435 -3.076 4.047 1.00 52.25 86 CYS A CA 1
ATOM 648 C C . CYS A 1 86 ? 13.757 -3.778 4.323 1.00 52.25 86 CYS A C 1
ATOM 650 O O . CYS A 1 86 ? 13.760 -4.686 5.185 1.00 52.25 86 CYS A O 1
#

Radius of gyration: 16.76 Å; chains: 1; bounding box: 40×35×41 Å